Protein AF-A0A3D1IKB9-F1 (afdb_monomer_lite)

Structure (mmCIF, N/CA/C/O backbone):
data_AF-A0A3D1IKB9-F1
#
_entry.id   AF-A0A3D1IKB9-F1
#
loop_
_atom_site.group_PDB
_atom_site.id
_atom_site.type_symbol
_atom_site.label_atom_id
_atom_site.label_alt_id
_atom_site.label_comp_id
_atom_site.label_asym_id
_atom_site.label_entity_id
_atom_site.label_seq_id
_atom_site.pdbx_PDB_ins_code
_atom_site.Cartn_x
_atom_site.Cartn_y
_atom_site.Cartn_z
_atom_site.occupancy
_atom_site.B_iso_or_equiv
_atom_site.auth_seq_id
_atom_site.auth_comp_id
_atom_site.auth_asym_id
_atom_site.auth_atom_id
_atom_site.pdbx_PDB_model_num
ATOM 1 N N . MET A 1 1 ? 11.791 57.110 -2.688 1.00 55.22 1 MET A N 1
ATOM 2 C CA . MET A 1 1 ? 12.794 56.203 -3.306 1.00 55.22 1 MET A CA 1
ATOM 3 C C . MET A 1 1 ? 13.209 55.003 -2.441 1.00 55.22 1 MET A C 1
ATOM 5 O O . MET A 1 1 ? 13.522 53.969 -3.012 1.00 55.22 1 MET A O 1
ATOM 9 N N . ARG A 1 2 ? 13.219 55.092 -1.097 1.00 54.25 2 ARG A N 1
ATOM 10 C CA . ARG A 1 2 ? 13.585 53.957 -0.217 1.00 54.25 2 ARG A CA 1
ATOM 11 C C . ARG A 1 2 ? 12.475 52.897 -0.075 1.00 54.25 2 ARG A C 1
ATOM 13 O O . ARG A 1 2 ? 12.774 51.718 -0.182 1.00 54.25 2 ARG A O 1
ATOM 20 N N . LEU A 1 3 ? 11.204 53.302 0.028 1.00 51.31 3 LEU A N 1
ATOM 21 C CA . LEU A 1 3 ? 10.058 52.376 0.123 1.00 51.31 3 LEU A CA 1
ATOM 22 C C . LEU A 1 3 ? 9.830 51.523 -1.141 1.00 51.31 3 LEU A C 1
ATOM 24 O O . LEU A 1 3 ? 9.580 50.329 -1.033 1.00 51.31 3 LEU A O 1
ATOM 28 N N . ALA A 1 4 ? 10.002 52.099 -2.337 1.00 52.47 4 ALA A N 1
ATOM 29 C CA . ALA A 1 4 ? 9.873 51.361 -3.600 1.00 52.47 4 ALA A CA 1
ATOM 30 C C . ALA A 1 4 ? 10.933 50.250 -3.758 1.00 52.47 4 ALA A C 1
ATOM 32 O O . ALA A 1 4 ? 10.639 49.185 -4.289 1.00 52.47 4 ALA A O 1
ATOM 33 N N . LYS A 1 5 ? 12.154 50.464 -3.242 1.00 48.47 5 LYS A N 1
ATOM 34 C CA . LYS A 1 5 ? 13.236 49.464 -3.266 1.00 48.47 5 LYS A CA 1
ATOM 35 C C . LYS A 1 5 ? 12.989 48.308 -2.289 1.00 48.47 5 LYS A C 1
ATOM 37 O O . LYS A 1 5 ? 13.319 47.173 -2.609 1.00 48.47 5 LYS A O 1
ATOM 42 N N . VAL A 1 6 ? 12.371 48.585 -1.137 1.00 60.38 6 VAL A N 1
ATOM 43 C CA . VAL A 1 6 ? 11.978 47.556 -0.157 1.00 60.38 6 VAL A CA 1
ATOM 44 C C . VAL A 1 6 ? 10.826 46.702 -0.696 1.00 60.38 6 VAL A C 1
ATOM 46 O O . VAL A 1 6 ? 10.895 45.480 -0.614 1.00 60.38 6 VAL A O 1
ATOM 49 N N . GLY A 1 7 ? 9.820 47.315 -1.333 1.00 62.50 7 GLY A N 1
ATOM 50 C CA . GLY A 1 7 ? 8.713 46.584 -1.964 1.00 62.50 7 GLY A CA 1
ATOM 51 C C . GLY A 1 7 ? 9.170 45.643 -3.085 1.00 62.50 7 GLY A C 1
ATOM 52 O O . GLY A 1 7 ? 8.761 44.486 -3.122 1.00 62.50 7 GLY A O 1
ATOM 53 N N . ILE A 1 8 ? 10.086 46.098 -3.948 1.00 67.88 8 ILE A N 1
ATOM 54 C CA . ILE A 1 8 ? 10.671 45.267 -5.016 1.00 67.88 8 ILE A CA 1
ATOM 55 C C . ILE A 1 8 ? 11.514 44.120 -4.438 1.00 67.88 8 ILE A C 1
ATOM 57 O O . ILE A 1 8 ? 11.437 42.996 -4.933 1.00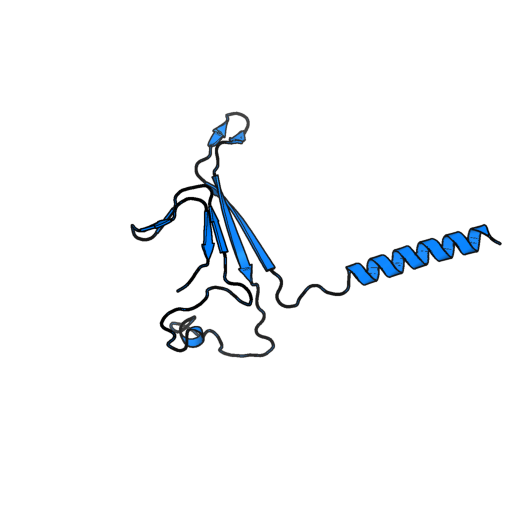 67.88 8 ILE A O 1
ATOM 61 N N . GLY A 1 9 ? 12.278 44.368 -3.369 1.00 67.25 9 GLY A N 1
ATOM 62 C CA . GLY A 1 9 ? 13.066 43.329 -2.698 1.00 67.25 9 GLY A CA 1
ATOM 63 C C . GLY A 1 9 ? 12.201 42.218 -2.094 1.00 67.25 9 GLY A C 1
ATOM 64 O O . GLY A 1 9 ? 12.484 41.040 -2.303 1.00 67.25 9 GLY A O 1
ATOM 65 N N . VAL A 1 10 ? 11.108 42.580 -1.416 1.00 70.06 10 VAL A N 1
ATOM 66 C CA . VAL A 1 10 ? 10.176 41.613 -0.810 1.00 70.06 10 VAL A CA 1
ATOM 67 C C . VAL A 1 10 ? 9.447 40.794 -1.878 1.00 70.06 10 VAL A C 1
ATOM 69 O O . VAL A 1 10 ? 9.392 39.572 -1.770 1.00 70.06 10 VAL A O 1
ATOM 72 N N . VAL A 1 11 ? 8.958 41.428 -2.949 1.00 70.88 11 VAL A N 1
ATOM 73 C CA . VAL A 1 11 ? 8.293 40.720 -4.060 1.00 70.88 11 VAL A CA 1
ATOM 74 C C . VAL A 1 11 ? 9.250 39.744 -4.752 1.00 70.88 11 VAL A C 1
ATOM 76 O O . VAL A 1 11 ? 8.874 38.607 -5.029 1.00 70.88 11 VAL A O 1
ATOM 79 N N . THR A 1 12 ? 10.507 40.142 -4.962 1.00 69.75 12 THR A N 1
ATOM 80 C CA . THR A 1 12 ? 11.527 39.274 -5.575 1.00 69.75 12 THR A CA 1
ATOM 81 C C . THR A 1 12 ? 11.851 38.069 -4.688 1.00 69.75 12 THR A C 1
ATOM 83 O O . THR A 1 12 ? 11.946 36.949 -5.182 1.00 69.75 12 THR A O 1
ATOM 86 N N . MET A 1 13 ? 11.958 38.259 -3.371 1.00 67.62 13 MET A N 1
ATOM 87 C CA . MET A 1 13 ? 12.219 37.166 -2.429 1.00 67.62 13 MET A CA 1
ATOM 88 C C . MET A 1 13 ? 11.054 36.167 -2.356 1.00 67.62 13 MET A C 1
ATOM 90 O O . MET A 1 13 ? 11.287 34.959 -2.333 1.00 67.62 13 MET A O 1
ATOM 94 N N . VAL A 1 14 ? 9.808 36.652 -2.391 1.00 69.81 14 VAL A N 1
ATOM 95 C CA . VAL A 1 14 ? 8.604 35.802 -2.437 1.00 69.81 14 VAL A CA 1
ATOM 96 C C . VAL A 1 14 ? 8.538 35.003 -3.74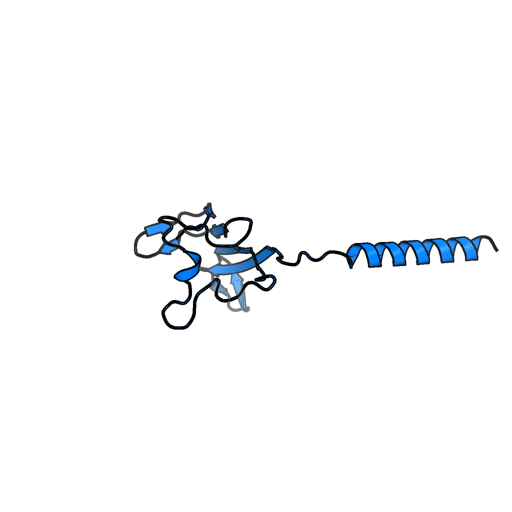5 1.00 69.81 14 VAL A C 1
ATOM 98 O O . VAL A 1 14 ? 8.253 33.806 -3.719 1.00 69.81 14 VAL A O 1
ATOM 101 N N . LEU A 1 15 ? 8.878 35.619 -4.883 1.00 64.62 15 LEU A N 1
ATOM 102 C CA . LEU A 1 15 ? 8.954 34.931 -6.178 1.00 64.62 15 LEU A CA 1
ATOM 103 C C . LEU A 1 15 ? 10.044 33.847 -6.190 1.00 64.62 15 LEU A C 1
ATOM 105 O O . LEU A 1 15 ? 9.760 32.708 -6.560 1.00 64.62 15 LEU A O 1
ATOM 109 N N . CYS A 1 16 ? 11.253 34.138 -5.702 1.00 64.38 16 CYS A N 1
ATOM 110 C CA . CYS A 1 16 ? 12.331 33.146 -5.613 1.00 64.38 16 CYS A CA 1
ATOM 111 C C . CYS A 1 16 ? 11.980 31.970 -4.682 1.00 64.38 16 CYS A C 1
ATOM 113 O O . CYS A 1 16 ? 12.261 30.819 -5.017 1.00 64.38 16 CYS A O 1
ATOM 115 N N . ALA A 1 17 ? 11.317 32.232 -3.550 1.00 61.09 17 ALA A N 1
ATOM 116 C CA . ALA A 1 17 ? 10.855 31.184 -2.638 1.00 61.09 17 ALA A CA 1
ATOM 117 C C . ALA A 1 17 ? 9.788 30.278 -3.283 1.00 61.09 17 ALA A C 1
ATOM 119 O O . ALA A 1 17 ? 9.813 29.062 -3.096 1.00 61.09 17 ALA A O 1
ATOM 120 N N . SER A 1 18 ? 8.890 30.846 -4.097 1.00 60.44 18 SER A N 1
ATOM 121 C CA . SER A 1 18 ? 7.872 30.071 -4.820 1.00 60.44 18 SER A CA 1
ATOM 122 C C . SER A 1 18 ? 8.462 29.168 -5.913 1.00 60.44 18 SER A C 1
ATOM 124 O O . SER A 1 18 ? 7.995 28.045 -6.100 1.00 60.44 18 SER A O 1
ATOM 126 N N . MET A 1 19 ? 9.540 29.600 -6.582 1.00 59.44 19 MET A N 1
ATOM 127 C CA . MET A 1 19 ? 10.250 28.779 -7.571 1.00 59.44 19 MET A CA 1
ATOM 128 C C . MET A 1 19 ? 11.055 27.650 -6.915 1.00 59.44 19 MET A C 1
ATOM 130 O O . MET A 1 19 ? 11.043 26.531 -7.425 1.00 59.44 19 MET A O 1
ATOM 134 N N . ALA A 1 20 ? 11.667 27.899 -5.752 1.00 59.03 20 ALA A N 1
ATOM 135 C CA . ALA A 1 20 ? 12.365 26.869 -4.980 1.00 59.03 20 ALA A CA 1
ATOM 136 C C . ALA A 1 20 ? 11.417 25.758 -4.488 1.00 59.03 20 ALA A C 1
ATOM 138 O O . ALA A 1 20 ? 11.784 24.588 -4.508 1.00 59.03 20 ALA A O 1
ATOM 139 N N . ALA A 1 21 ? 10.175 26.093 -4.116 1.00 59.22 21 ALA A N 1
ATOM 140 C CA . ALA A 1 21 ? 9.155 25.102 -3.753 1.00 59.22 21 ALA A CA 1
ATOM 141 C C . ALA A 1 21 ? 8.580 24.335 -4.965 1.00 59.22 21 ALA A C 1
ATOM 143 O O . ALA A 1 21 ? 8.071 23.223 -4.812 1.00 59.22 21 ALA A O 1
ATOM 144 N N . ALA A 1 22 ? 8.657 24.906 -6.173 1.00 57.75 22 ALA A N 1
ATOM 145 C CA . ALA A 1 22 ? 8.221 24.266 -7.417 1.00 57.75 22 ALA A CA 1
ATOM 146 C C . ALA A 1 22 ? 9.286 23.331 -8.029 1.00 57.75 22 ALA A C 1
ATOM 148 O O . ALA A 1 22 ? 8.958 22.465 -8.846 1.00 57.75 22 ALA A O 1
ATOM 149 N N . GLN A 1 23 ? 10.553 23.467 -7.634 1.00 59.06 23 GLN A N 1
ATOM 150 C CA . GLN A 1 23 ? 11.653 22.633 -8.107 1.00 59.06 23 GLN A CA 1
ATOM 151 C C . GLN A 1 23 ? 11.839 21.408 -7.204 1.00 59.06 23 GLN A C 1
ATOM 153 O O . GLN A 1 23 ? 12.457 21.484 -6.150 1.00 59.06 23 GLN A O 1
ATOM 158 N N . GLY A 1 24 ? 11.359 20.248 -7.664 1.00 64.44 24 GLY A N 1
ATOM 159 C CA . GLY A 1 24 ? 11.884 18.963 -7.186 1.00 64.44 24 GLY A CA 1
ATOM 160 C C . GLY A 1 24 ? 10.869 17.957 -6.660 1.00 64.44 24 GLY A C 1
ATOM 161 O O . GLY A 1 24 ? 11.147 17.284 -5.670 1.00 64.44 24 GLY A O 1
ATOM 162 N N . ARG A 1 25 ? 9.718 17.773 -7.324 1.00 71.25 25 ARG A N 1
ATOM 163 C CA . ARG A 1 25 ? 8.960 16.531 -7.101 1.00 71.25 25 ARG A CA 1
ATOM 164 C C . ARG A 1 25 ? 9.825 15.352 -7.566 1.00 71.25 25 ARG A C 1
ATOM 166 O O . ARG A 1 25 ? 10.229 15.347 -8.732 1.00 71.25 25 ARG A O 1
ATOM 173 N N . PRO A 1 26 ? 10.134 14.370 -6.702 1.00 79.88 26 PRO A N 1
ATOM 174 C CA . PRO A 1 26 ? 10.918 13.217 -7.116 1.00 79.88 26 PRO A CA 1
ATOM 175 C C . PRO A 1 26 ? 10.171 12.457 -8.216 1.00 79.88 26 PRO A C 1
ATOM 177 O O . PRO A 1 26 ? 8.953 12.308 -8.159 1.00 79.88 26 PRO A O 1
ATOM 180 N N . LEU A 1 27 ? 10.911 11.956 -9.209 1.00 81.94 27 LEU A N 1
ATOM 181 C CA . LEU A 1 27 ? 10.350 11.197 -10.336 1.00 81.94 27 LEU A CA 1
ATOM 182 C C . LEU A 1 27 ? 9.607 9.924 -9.901 1.00 81.94 27 LEU A C 1
ATOM 184 O O . LEU A 1 27 ? 8.686 9.490 -10.584 1.00 81.94 27 LEU A O 1
ATOM 188 N N . SER A 1 28 ? 10.020 9.340 -8.775 1.00 84.88 28 SER A N 1
ATOM 189 C CA . SER A 1 28 ? 9.364 8.199 -8.139 1.00 84.88 28 SER A CA 1
ATOM 190 C C . SER A 1 28 ? 8.921 8.613 -6.732 1.00 84.88 28 SER A C 1
ATOM 192 O O . SER A 1 28 ? 9.643 8.343 -5.771 1.00 84.88 28 SER A O 1
ATOM 194 N N . PRO A 1 29 ? 7.806 9.347 -6.582 1.00 87.56 29 PRO A N 1
ATOM 195 C CA . PRO A 1 29 ? 7.370 9.817 -5.277 1.00 87.56 29 PRO A CA 1
ATOM 196 C C . PRO A 1 29 ? 6.864 8.665 -4.407 1.00 87.56 29 PRO A C 1
ATOM 198 O O . PRO A 1 29 ? 6.424 7.619 -4.896 1.00 87.56 29 PRO A O 1
ATOM 201 N N . ARG A 1 30 ? 6.890 8.888 -3.093 1.00 90.75 30 ARG A N 1
ATOM 202 C CA . ARG A 1 30 ? 6.190 8.034 -2.134 1.00 90.75 30 ARG A CA 1
ATOM 203 C C . ARG A 1 30 ? 4.684 8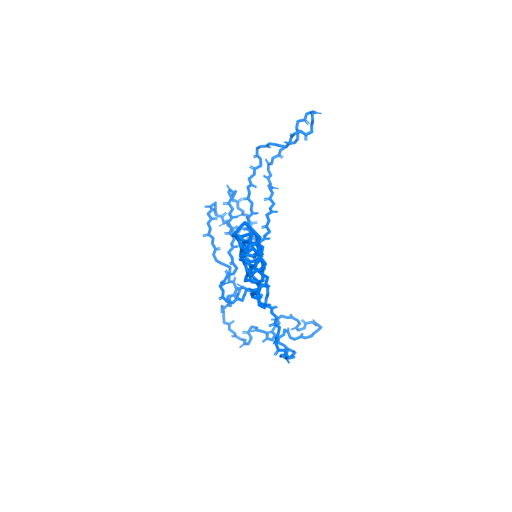.247 -2.279 1.00 90.75 30 ARG A C 1
ATOM 205 O O . ARG A 1 30 ? 4.222 9.370 -2.488 1.00 90.75 30 ARG A O 1
ATOM 212 N N . GLY A 1 31 ? 3.939 7.155 -2.220 1.00 93.00 31 GLY A N 1
ATOM 213 C CA . GLY A 1 31 ? 2.488 7.127 -2.172 1.00 93.00 31 GLY A CA 1
ATOM 214 C C . GLY A 1 31 ? 2.018 6.518 -0.864 1.00 93.00 31 GLY A C 1
ATOM 215 O O . GLY A 1 31 ? 2.712 5.696 -0.274 1.00 93.00 31 GLY A O 1
ATOM 216 N N . GLN A 1 32 ? 0.824 6.917 -0.453 1.00 96.00 32 GLN A N 1
ATOM 217 C CA . GLN A 1 32 ? 0.162 6.404 0.731 1.00 96.00 32 GLN A CA 1
ATOM 218 C C . GLN A 1 32 ? -1.332 6.260 0.409 1.00 96.00 32 GLN A C 1
ATOM 220 O O . GLN A 1 32 ? -1.869 7.012 -0.415 1.00 96.00 32 GLN A O 1
ATOM 225 N N . THR A 1 33 ? -1.978 5.236 0.957 1.00 97.75 33 THR A N 1
ATOM 226 C CA . THR A 1 33 ? -3.433 5.062 0.899 1.00 97.75 33 THR A CA 1
ATOM 227 C C . THR A 1 33 ? -3.941 4.531 2.230 1.00 97.75 33 THR A C 1
ATOM 229 O O . THR A 1 33 ? -3.295 3.679 2.835 1.00 97.75 33 THR A O 1
ATOM 232 N N . SER A 1 34 ? -5.088 5.048 2.663 1.00 98.25 34 SER A N 1
ATOM 233 C CA . SER A 1 34 ? -5.727 4.695 3.929 1.00 98.25 34 SER A CA 1
ATOM 234 C C . SER A 1 34 ? -7.139 4.196 3.695 1.00 98.25 34 SER A C 1
ATOM 236 O O . SER A 1 34 ? -7.845 4.692 2.813 1.00 98.25 34 SER A O 1
ATOM 238 N N . THR A 1 35 ? -7.596 3.307 4.568 1.00 97.31 35 THR A N 1
ATOM 239 C CA . THR A 1 35 ? -9.020 3.027 4.762 1.00 97.31 35 THR A CA 1
ATOM 240 C C . THR A 1 35 ? -9.312 2.732 6.229 1.00 97.31 35 THR A C 1
ATOM 242 O O . THR A 1 35 ? -8.417 2.342 6.976 1.00 97.31 35 THR A O 1
ATOM 245 N N . GLN A 1 36 ? -10.571 2.884 6.641 1.00 96.81 36 GLN A N 1
ATOM 246 C CA . GLN A 1 36 ? -11.044 2.375 7.928 1.00 96.81 36 GLN A CA 1
ATOM 247 C C . GLN A 1 36 ? -11.903 1.128 7.742 1.00 96.81 36 GLN A C 1
ATOM 249 O O . GLN A 1 36 ? -12.649 1.014 6.770 1.00 96.81 36 GLN A O 1
ATOM 254 N N . ILE A 1 37 ? -11.842 0.228 8.719 1.00 95.94 37 ILE A N 1
ATOM 255 C CA . ILE A 1 37 ? -12.710 -0.948 8.829 1.00 95.94 37 ILE A CA 1
ATOM 256 C C . ILE A 1 37 ? -13.346 -1.034 10.220 1.00 95.94 37 ILE A C 1
ATOM 258 O O . ILE A 1 37 ? -12.859 -0.422 11.167 1.00 95.94 37 ILE A O 1
ATOM 262 N N . GLY A 1 38 ? -14.432 -1.800 10.352 1.00 95.44 38 GLY A N 1
ATOM 263 C CA . GLY A 1 38 ? -15.016 -2.161 11.652 1.00 95.44 38 GLY A CA 1
ATOM 264 C C . GLY A 1 38 ? -15.728 -1.037 12.417 1.00 95.44 38 GLY A C 1
ATOM 265 O O . GLY A 1 38 ? -16.076 -1.236 13.576 1.00 95.44 38 GLY A O 1
ATOM 266 N N . GLY A 1 39 ? -15.941 0.126 11.801 1.00 96.38 39 GLY A N 1
ATOM 267 C CA . GLY A 1 39 ? -16.755 1.198 12.370 1.00 96.38 39 GLY A CA 1
ATOM 268 C C . GLY A 1 39 ? -18.203 1.153 11.887 1.00 96.38 39 GLY A C 1
ATOM 269 O O . GLY A 1 39 ? -18.605 0.279 11.118 1.00 96.38 39 GLY A O 1
ATOM 270 N N . SER A 1 40 ? -18.990 2.130 12.324 1.00 97.44 40 SER A N 1
ATOM 271 C CA . SER A 1 40 ? -20.401 2.263 11.958 1.00 97.44 40 SER A CA 1
ATOM 272 C C . SER A 1 40 ? -20.835 3.722 11.886 1.00 97.44 40 SER A C 1
ATOM 274 O O . SER A 1 40 ? -20.284 4.578 12.581 1.00 97.44 40 SER A O 1
ATOM 276 N N . PHE A 1 41 ? -21.860 3.986 11.077 1.00 97.62 41 PHE A N 1
ATOM 277 C CA . PHE A 1 41 ? -22.549 5.273 11.032 1.00 97.62 41 PHE A CA 1
ATOM 278 C C . PHE A 1 41 ? -23.651 5.333 12.095 1.00 97.62 41 PHE A C 1
ATOM 280 O O . PHE A 1 41 ? -24.367 4.352 12.297 1.00 97.62 41 PHE A O 1
ATOM 287 N N . ASN A 1 42 ? -23.804 6.479 12.758 1.00 96.88 42 ASN A N 1
ATOM 288 C CA . ASN A 1 42 ? -24.993 6.769 13.562 1.00 96.88 42 ASN A CA 1
ATOM 289 C C . ASN A 1 42 ? -26.155 7.281 12.681 1.00 96.88 42 ASN A C 1
ATOM 291 O O . ASN A 1 42 ? -26.018 7.408 11.462 1.00 96.88 42 ASN A O 1
ATOM 295 N N . ALA A 1 43 ? -27.305 7.576 13.296 1.00 97.12 43 ALA A N 1
ATOM 296 C CA . ALA A 1 43 ? -28.493 8.063 12.588 1.00 97.12 43 ALA A CA 1
ATOM 297 C C . ALA A 1 43 ? -28.265 9.421 11.895 1.00 97.12 43 ALA A C 1
ATOM 299 O O . ALA A 1 43 ? -28.895 9.715 10.882 1.00 97.12 43 ALA A O 1
ATOM 300 N N . GLU A 1 44 ? -27.329 10.222 12.405 1.00 97.25 44 GLU A N 1
ATOM 301 C CA . GLU A 1 44 ? -26.927 11.520 11.863 1.00 97.25 44 GLU A CA 1
ATOM 302 C C . GLU A 1 44 ? -25.861 11.408 10.755 1.00 97.25 44 GLU A C 1
ATOM 304 O O . GLU A 1 44 ? -25.415 12.422 10.219 1.00 97.25 44 GLU A O 1
ATOM 309 N N . GLY A 1 45 ? -25.435 10.191 10.398 1.00 96.44 45 GLY A N 1
ATOM 310 C CA . GLY A 1 45 ? -24.440 9.947 9.352 1.00 96.44 45 GLY A CA 1
ATOM 311 C C . GLY A 1 45 ? -22.986 10.185 9.777 1.00 96.44 45 GLY A C 1
ATOM 312 O O . GLY A 1 45 ? -22.103 10.247 8.922 1.00 96.44 45 GLY A O 1
ATOM 313 N N . ALA A 1 46 ? -22.697 10.291 11.073 1.00 97.12 46 ALA A N 1
ATOM 314 C CA . ALA A 1 46 ? -21.335 10.347 11.595 1.00 97.12 46 ALA A CA 1
ATOM 315 C C . ALA A 1 46 ? -20.744 8.934 11.739 1.00 97.12 46 ALA A C 1
ATOM 317 O O . ALA A 1 46 ? -21.313 8.078 12.420 1.00 97.12 46 ALA A O 1
ATOM 318 N N . TYR A 1 47 ? -19.587 8.697 11.115 1.00 96.12 47 TYR A N 1
ATOM 319 C CA . TYR A 1 47 ? -18.846 7.437 11.222 1.00 96.12 47 TYR A CA 1
ATOM 320 C C . TYR A 1 47 ? -17.943 7.428 12.458 1.00 96.12 47 TYR A C 1
ATOM 322 O O . TYR A 1 47 ? -17.225 8.396 12.715 1.00 96.12 47 TYR A O 1
ATOM 330 N N . SER A 1 48 ? -17.946 6.332 13.215 1.00 96.69 48 SER A N 1
ATOM 331 C CA . SER A 1 48 ? -17.115 6.184 14.415 1.00 96.69 48 SER A CA 1
ATOM 332 C C . SER A 1 48 ? -16.721 4.729 14.679 1.00 96.69 48 SER A C 1
ATOM 334 O O . SER A 1 48 ? -17.271 3.802 14.085 1.00 96.69 48 SER A O 1
ATOM 336 N N . GLY A 1 49 ? -15.732 4.530 15.557 1.00 96.56 49 GLY A N 1
ATOM 337 C CA . GLY A 1 49 ? -15.280 3.204 16.000 1.00 96.56 49 GLY A CA 1
ATOM 338 C C . GLY A 1 49 ? -14.378 2.447 15.019 1.00 96.56 49 GLY A C 1
ATOM 339 O O . GLY A 1 49 ? -13.855 1.393 15.381 1.00 96.56 49 GLY A O 1
ATOM 340 N N . GLY A 1 50 ? -14.151 2.990 13.819 1.00 97.44 50 GLY A N 1
ATOM 341 C CA . GLY A 1 50 ? -13.286 2.376 12.819 1.00 97.44 50 GLY A CA 1
ATOM 342 C C . GLY A 1 50 ? -11.833 2.218 13.273 1.00 97.44 50 GLY A C 1
ATOM 343 O O . GLY A 1 50 ? -11.370 2.843 14.231 1.00 97.44 50 GLY A O 1
ATOM 344 N N . LYS A 1 51 ? -11.134 1.319 12.587 1.00 98.38 51 LYS A N 1
ATOM 345 C CA . LYS A 1 51 ? -9.711 1.018 12.745 1.00 98.38 51 LYS A CA 1
ATOM 346 C C . LYS A 1 51 ? -9.017 1.275 11.422 1.00 98.38 51 LYS A C 1
ATOM 348 O O . LYS A 1 51 ? -9.524 0.840 10.385 1.00 98.38 51 LYS A O 1
ATOM 353 N N . TRP A 1 52 ? -7.903 1.987 11.457 1.00 98.31 52 TRP A N 1
ATOM 354 C CA . TRP A 1 52 ? -7.159 2.349 10.258 1.00 98.31 52 TRP A CA 1
ATOM 355 C C . TRP A 1 52 ? -6.309 1.201 9.723 1.00 98.31 52 TRP A C 1
ATOM 357 O O . TRP A 1 52 ? -5.750 0.401 10.476 1.00 98.31 52 TRP A O 1
ATOM 367 N N . ILE A 1 53 ? -6.218 1.160 8.398 1.00 98.38 53 ILE A N 1
ATOM 368 C CA . ILE A 1 53 ? -5.222 0.415 7.639 1.00 98.38 53 ILE A CA 1
ATOM 369 C C . ILE A 1 53 ? -4.585 1.407 6.674 1.00 98.38 53 ILE A C 1
ATOM 371 O O . ILE A 1 53 ? -5.286 2.004 5.852 1.00 98.38 53 ILE A O 1
ATOM 375 N N . ASP A 1 54 ? -3.269 1.535 6.753 1.00 98.44 54 ASP A N 1
ATOM 376 C CA . ASP A 1 54 ? -2.456 2.380 5.893 1.00 98.44 54 ASP A CA 1
ATOM 377 C C . ASP A 1 54 ? -1.476 1.527 5.092 1.00 98.44 54 ASP A C 1
ATOM 379 O O . ASP A 1 54 ? -0.865 0.593 5.613 1.00 98.44 54 ASP A O 1
ATOM 383 N N . ILE A 1 55 ? -1.314 1.866 3.815 1.00 97.62 55 ILE A N 1
ATOM 384 C CA . ILE A 1 55 ? -0.318 1.263 2.932 1.00 97.62 55 ILE A CA 1
ATOM 385 C C . ILE A 1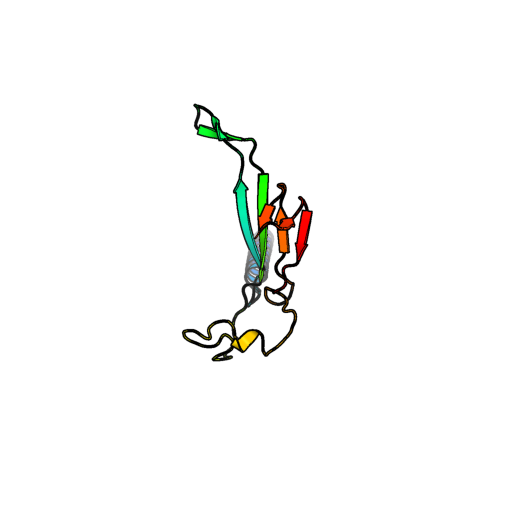 55 ? 0.571 2.366 2.373 1.00 97.62 55 ILE A C 1
ATOM 387 O O . ILE A 1 55 ? 0.112 3.222 1.611 1.00 97.62 55 ILE A O 1
ATOM 391 N N . ASP A 1 56 ? 1.858 2.294 2.691 1.00 97.12 56 ASP A N 1
ATOM 392 C CA . ASP A 1 56 ? 2.898 3.182 2.184 1.00 97.12 56 ASP A CA 1
ATOM 393 C C . ASP A 1 56 ? 3.714 2.473 1.107 1.00 97.12 56 ASP A C 1
ATOM 395 O O . ASP A 1 56 ? 4.381 1.474 1.374 1.00 97.12 56 ASP A O 1
ATOM 399 N N . TYR A 1 57 ? 3.714 3.003 -0.115 1.00 95.06 57 TYR A N 1
ATOM 400 C CA . TYR A 1 57 ? 4.304 2.347 -1.283 1.00 95.06 57 TYR A CA 1
ATOM 401 C C . TYR A 1 57 ? 5.119 3.306 -2.153 1.00 95.06 57 TYR A C 1
ATOM 403 O O . TYR A 1 57 ? 4.888 4.515 -2.212 1.00 95.06 57 TYR A O 1
ATOM 411 N N . GLY A 1 58 ? 6.100 2.761 -2.872 1.00 90.69 58 GLY A N 1
ATOM 412 C CA . GLY A 1 58 ? 6.804 3.498 -3.921 1.00 90.69 58 GLY A CA 1
ATOM 413 C C . GLY A 1 58 ? 5.963 3.586 -5.197 1.00 90.69 58 GLY A C 1
ATOM 414 O O . GLY A 1 58 ? 5.319 2.610 -5.577 1.00 90.69 58 GLY A O 1
ATOM 415 N N . ARG A 1 59 ? 6.002 4.726 -5.897 1.00 90.31 59 ARG A N 1
ATOM 416 C CA . ARG A 1 59 ? 5.413 4.896 -7.241 1.00 90.31 59 ARG A CA 1
ATOM 417 C C . ARG A 1 59 ? 6.528 4.982 -8.292 1.00 90.31 59 ARG A C 1
ATOM 419 O O . ARG A 1 59 ? 6.864 6.085 -8.726 1.00 90.31 59 ARG A O 1
ATOM 426 N N . PRO A 1 60 ? 7.185 3.860 -8.646 1.00 85.81 60 PRO A N 1
ATOM 427 C CA . PRO A 1 60 ? 8.326 3.881 -9.550 1.00 85.81 60 PRO A CA 1
ATOM 428 C C . PRO A 1 60 ? 7.916 4.202 -10.986 1.00 85.81 60 PRO A C 1
ATOM 430 O O . PRO A 1 60 ? 6.884 3.751 -11.472 1.00 85.81 60 PRO A O 1
ATOM 433 N N . ILE A 1 61 ? 8.802 4.895 -11.698 1.00 86.69 61 ILE A N 1
ATOM 434 C CA . ILE A 1 61 ? 8.767 4.983 -13.159 1.00 86.69 61 ILE A CA 1
ATOM 435 C C . ILE A 1 61 ? 9.859 4.102 -13.776 1.00 86.69 61 ILE A C 1
ATOM 437 O O . ILE A 1 61 ? 10.951 3.940 -13.221 1.00 86.69 61 ILE A O 1
ATOM 441 N N . LEU A 1 62 ? 9.595 3.563 -14.964 1.00 87.00 62 LEU A N 1
ATOM 442 C CA . LEU A 1 62 ? 10.501 2.622 -15.629 1.00 87.00 62 LEU A CA 1
ATOM 443 C C . LEU A 1 62 ? 11.778 3.270 -16.188 1.00 87.00 62 LEU A C 1
ATOM 445 O O . LEU A 1 62 ? 12.768 2.574 -16.402 1.00 87.00 62 LEU A O 1
ATOM 449 N N . ARG A 1 63 ? 11.803 4.600 -16.360 1.00 88.94 63 ARG A N 1
ATOM 450 C CA . ARG A 1 63 ? 12.947 5.356 -16.916 1.00 88.94 63 ARG A CA 1
ATOM 451 C C . ARG A 1 63 ? 13.457 4.773 -18.246 1.00 88.94 63 ARG A C 1
ATOM 453 O O . ARG A 1 63 ? 14.654 4.596 -18.428 1.00 88.94 63 ARG A O 1
ATOM 460 N N . GLY A 1 64 ? 12.537 4.430 -19.147 1.00 90.56 64 GLY A N 1
ATOM 461 C CA . GLY A 1 64 ? 12.858 3.870 -20.466 1.00 90.56 64 GLY A CA 1
ATOM 462 C C . GLY A 1 64 ? 13.120 2.361 -20.492 1.00 90.56 64 GLY A C 1
ATOM 463 O O . GLY A 1 64 ? 13.260 1.803 -21.574 1.00 90.56 64 GLY A O 1
ATOM 464 N N . ARG A 1 65 ? 13.145 1.677 -19.339 1.00 88.75 65 ARG A N 1
ATOM 465 C CA . ARG A 1 65 ? 13.217 0.210 -19.302 1.00 88.75 65 ARG A CA 1
ATOM 466 C C . ARG A 1 65 ? 11.914 -0.390 -19.823 1.00 88.75 65 ARG A C 1
ATOM 468 O O . ARG A 1 65 ? 10.835 -0.021 -19.364 1.00 88.75 65 ARG A O 1
ATOM 475 N N . THR A 1 66 ? 12.028 -1.320 -20.758 1.00 88.75 66 THR A N 1
ATOM 476 C CA . THR A 1 66 ? 10.905 -2.059 -21.336 1.00 88.75 66 THR A CA 1
ATOM 477 C C . THR A 1 66 ? 10.849 -3.470 -20.758 1.00 88.75 66 THR A C 1
ATOM 479 O O . THR A 1 66 ? 11.848 -3.977 -20.248 1.00 88.75 66 THR A O 1
ATOM 482 N N . ASN A 1 67 ? 9.664 -4.085 -20.789 1.00 86.38 67 ASN A N 1
ATOM 483 C CA . ASN A 1 67 ? 9.441 -5.483 -20.406 1.00 86.38 67 ASN A CA 1
ATOM 484 C C . ASN A 1 67 ? 9.886 -5.881 -18.975 1.00 86.38 67 ASN A C 1
ATOM 486 O O . ASN A 1 67 ? 10.119 -7.051 -18.697 1.00 86.38 67 ASN A O 1
ATOM 490 N N . MET A 1 68 ? 10.003 -4.932 -18.033 1.00 86.00 68 MET A N 1
ATOM 491 C CA . MET A 1 68 ? 10.432 -5.245 -16.655 1.00 86.00 68 MET A CA 1
ATOM 492 C C . MET A 1 68 ? 9.462 -6.164 -15.907 1.00 86.00 68 MET A C 1
ATOM 494 O O . MET A 1 68 ? 9.877 -6.895 -15.015 1.00 86.00 68 MET A O 1
ATOM 498 N N . PHE A 1 69 ? 8.176 -6.088 -16.238 1.00 85.81 69 PHE A N 1
ATOM 499 C CA . PHE A 1 69 ? 7.131 -6.849 -15.567 1.00 85.81 69 PHE A CA 1
ATOM 500 C C . PHE A 1 69 ? 6.685 -8.073 -16.368 1.00 85.81 69 PHE A C 1
ATOM 502 O O . PHE A 1 69 ? 5.885 -8.831 -15.847 1.00 85.81 69 PHE A O 1
ATOM 509 N N . GLY A 1 70 ? 7.178 -8.295 -17.588 1.00 87.62 70 GLY A N 1
ATOM 510 C CA . GLY A 1 70 ? 6.577 -9.264 -18.505 1.00 87.62 70 GLY A CA 1
ATOM 511 C C . GLY A 1 70 ? 5.256 -8.766 -19.103 1.00 87.62 70 GLY A C 1
ATOM 512 O O . GLY A 1 70 ? 4.807 -7.647 -18.833 1.00 87.62 70 GLY A O 1
ATOM 513 N N . GLU A 1 71 ? 4.628 -9.611 -19.917 1.00 88.38 71 GLU A N 1
ATOM 514 C CA . GLU A 1 71 ? 3.384 -9.319 -20.634 1.00 88.38 71 GLU A CA 1
ATOM 515 C C . GLU A 1 71 ? 2.400 -10.494 -20.514 1.00 88.38 71 GLU A C 1
ATOM 517 O O . GLU A 1 71 ? 2.793 -11.635 -20.271 1.00 88.38 71 GLU A O 1
ATOM 522 N N . GLY A 1 72 ? 1.103 -10.227 -20.694 1.00 89.00 72 GLY A N 1
ATOM 523 C CA . GLY A 1 72 ? 0.072 -11.269 -20.693 1.00 89.00 72 GLY A CA 1
ATOM 524 C C . GLY A 1 72 ? 0.023 -12.076 -19.390 1.00 89.00 72 GLY A C 1
ATOM 525 O O . GLY A 1 72 ? 0.020 -11.508 -18.299 1.00 89.00 72 GLY A O 1
ATOM 526 N N . GLY A 1 73 ? -0.035 -13.406 -19.510 1.00 86.62 73 GLY A N 1
ATOM 527 C CA . GLY A 1 73 ? -0.065 -14.328 -18.366 1.00 86.62 73 GLY A CA 1
ATOM 528 C C . GLY A 1 73 ? 1.224 -14.349 -17.539 1.00 86.62 73 GLY A C 1
ATOM 529 O O . GLY A 1 73 ? 1.191 -14.761 -16.385 1.00 86.62 73 GLY A O 1
ATOM 530 N N . ASP A 1 74 ? 2.324 -13.841 -18.099 1.00 83.44 74 ASP A N 1
ATOM 531 C CA . ASP A 1 74 ? 3.624 -13.734 -17.435 1.00 83.44 74 ASP A CA 1
ATOM 532 C C . ASP A 1 74 ? 3.835 -12.357 -16.788 1.00 83.44 74 ASP A C 1
ATOM 534 O O . ASP A 1 74 ? 4.931 -12.029 -16.324 1.00 83.44 74 ASP A O 1
ATOM 538 N N . TYR A 1 75 ? 2.792 -11.521 -16.731 1.00 82.00 75 TYR A N 1
ATOM 539 C CA . TYR A 1 75 ? 2.872 -10.266 -16.000 1.00 82.00 75 TYR A CA 1
ATOM 540 C C . TYR A 1 75 ? 3.241 -10.526 -14.534 1.00 82.00 75 TYR A C 1
ATOM 542 O O . TYR A 1 75 ? 2.720 -11.426 -13.881 1.00 82.00 75 TYR A O 1
ATOM 550 N N . SER A 1 76 ? 4.135 -9.698 -14.009 1.00 76.44 76 SER A N 1
ATOM 551 C CA . SER A 1 76 ? 4.835 -9.802 -12.731 1.00 76.44 76 SER A CA 1
ATOM 552 C C . SER A 1 76 ? 5.853 -10.937 -12.596 1.00 76.44 76 SER A C 1
ATOM 554 O O . SER A 1 76 ? 6.707 -10.818 -11.732 1.00 76.44 76 SER A O 1
ATOM 556 N N . THR A 1 77 ? 5.889 -11.973 -13.440 1.00 78.56 77 THR A N 1
ATOM 557 C CA . THR A 1 77 ? 6.844 -13.092 -13.253 1.00 78.56 77 THR A CA 1
ATOM 558 C C . THR A 1 77 ? 8.281 -12.694 -13.590 1.00 78.56 77 THR A C 1
ATOM 560 O O . THR A 1 77 ? 9.226 -13.108 -12.919 1.00 78.56 77 THR A O 1
ATOM 563 N N . THR A 1 78 ? 8.448 -11.825 -14.590 1.00 82.12 78 THR A N 1
ATOM 564 C CA . THR A 1 78 ? 9.771 -11.389 -15.063 1.00 82.12 78 THR A CA 1
ATOM 565 C C . THR A 1 78 ? 10.515 -10.587 -14.000 1.00 82.12 78 THR A C 1
ATOM 567 O O . THR A 1 78 ? 11.722 -10.760 -13.836 1.00 82.12 78 THR A O 1
ATOM 570 N N . ILE A 1 79 ? 9.807 -9.740 -13.241 1.00 81.25 79 ILE A N 1
ATOM 571 C CA . ILE A 1 79 ? 10.460 -8.887 -12.244 1.00 81.25 79 ILE A CA 1
ATOM 572 C C . ILE A 1 79 ? 11.023 -9.706 -11.080 1.00 81.25 79 ILE A C 1
ATOM 574 O O . ILE A 1 79 ? 12.061 -9.334 -10.545 1.00 81.25 79 ILE A O 1
ATOM 578 N N . TYR A 1 80 ? 10.398 -10.842 -10.743 1.00 79.19 80 TYR A N 1
ATOM 579 C CA . TYR A 1 80 ? 10.874 -11.738 -9.689 1.00 79.19 80 TYR A CA 1
ATOM 580 C C . TYR A 1 80 ? 12.218 -12.390 -10.025 1.00 79.19 80 TYR A C 1
ATOM 582 O O . TYR A 1 80 ? 12.960 -12.724 -9.106 1.00 79.19 80 TYR A O 1
ATOM 590 N N . ALA A 1 81 ? 12.546 -12.575 -11.311 1.00 77.88 81 ALA A N 1
ATOM 591 C CA . ALA A 1 81 ? 13.825 -13.115 -11.789 1.00 77.88 81 ALA A CA 1
ATOM 592 C C . ALA A 1 81 ? 14.318 -14.386 -11.048 1.00 77.88 81 ALA A C 1
ATOM 594 O O . ALA A 1 81 ? 15.520 -14.600 -10.900 1.00 77.88 81 ALA A O 1
ATOM 595 N N . GLY A 1 82 ? 13.394 -15.227 -10.563 1.00 81.25 82 GLY A N 1
ATOM 596 C CA . GLY A 1 82 ? 13.698 -16.449 -9.806 1.00 81.25 82 GLY A CA 1
ATOM 597 C C . GLY A 1 82 ? 14.123 -16.241 -8.344 1.00 81.25 82 GLY A C 1
ATOM 598 O O . GLY A 1 82 ? 14.581 -17.192 -7.711 1.00 81.25 82 GLY A O 1
ATOM 599 N N . ALA A 1 83 ? 13.996 -15.032 -7.790 1.00 83.56 83 ALA A N 1
ATOM 600 C CA . ALA A 1 83 ? 14.294 -14.766 -6.387 1.00 83.56 83 ALA A CA 1
ATOM 601 C C . ALA A 1 83 ? 13.310 -15.514 -5.460 1.00 83.56 83 ALA A C 1
ATOM 603 O O . ALA A 1 83 ? 12.105 -15.464 -5.702 1.00 83.56 83 ALA A O 1
ATOM 604 N N . PRO A 1 84 ? 13.789 -16.168 -4.381 1.00 84.81 84 PRO A N 1
ATOM 605 C CA . PRO A 1 84 ? 12.922 -16.896 -3.450 1.00 84.81 84 PRO A CA 1
ATOM 606 C C . PRO A 1 84 ? 12.115 -15.972 -2.529 1.00 84.81 84 PRO A C 1
ATOM 608 O O . PRO A 1 84 ? 11.131 -16.411 -1.947 1.00 84.81 84 PRO A O 1
ATOM 611 N N . ILE A 1 85 ? 12.580 -14.730 -2.350 1.00 85.31 85 ILE A N 1
ATOM 612 C CA . ILE A 1 85 ? 11.914 -13.666 -1.598 1.00 85.31 85 ILE A CA 1
ATOM 613 C C . ILE A 1 85 ? 12.161 -12.353 -2.341 1.00 85.31 85 ILE A C 1
ATOM 615 O O . ILE A 1 85 ? 13.299 -12.022 -2.692 1.00 85.31 85 ILE A O 1
ATOM 619 N N . TRP A 1 86 ? 11.105 -11.575 -2.521 1.00 84.06 86 TRP A N 1
ATOM 620 C CA . TRP A 1 86 ? 11.088 -10.305 -3.221 1.00 84.06 86 TRP A CA 1
ATOM 621 C C . TRP A 1 86 ? 10.539 -9.196 -2.331 1.00 84.06 86 TRP A C 1
ATOM 623 O O . TRP A 1 86 ? 9.503 -9.340 -1.687 1.00 84.06 86 TRP A O 1
ATOM 633 N N . ARG A 1 87 ? 11.215 -8.044 -2.312 1.00 87.62 87 ARG A N 1
ATOM 634 C CA . ARG A 1 87 ? 10.707 -6.852 -1.620 1.00 87.62 87 ARG A CA 1
ATOM 635 C C . ARG A 1 87 ? 9.596 -6.234 -2.451 1.00 87.62 87 ARG A C 1
ATOM 637 O O . ARG A 1 87 ? 9.852 -5.749 -3.552 1.00 87.62 87 ARG A O 1
ATOM 644 N N . VAL A 1 88 ? 8.381 -6.202 -1.918 1.00 87.75 88 VAL A N 1
ATOM 645 C CA . VAL A 1 88 ? 7.274 -5.526 -2.597 1.00 87.75 88 VAL A CA 1
ATOM 646 C C . VAL A 1 88 ? 7.517 -4.017 -2.548 1.00 87.75 88 VAL A C 1
ATOM 648 O O . VAL A 1 88 ? 7.893 -3.475 -1.512 1.00 87.75 88 VAL A O 1
ATOM 651 N N . GLY A 1 89 ? 7.308 -3.331 -3.671 1.00 84.56 89 GLY A N 1
ATOM 652 C CA . GLY A 1 89 ? 7.547 -1.892 -3.801 1.00 84.56 89 GLY A CA 1
ATOM 653 C C . GLY A 1 89 ? 8.893 -1.547 -4.447 1.00 84.56 89 GLY A C 1
ATOM 654 O O . GLY A 1 89 ? 9.629 -2.406 -4.925 1.00 84.56 89 GLY A O 1
ATOM 655 N N . ALA A 1 90 ? 9.199 -0.253 -4.512 1.00 81.44 90 ALA A N 1
ATOM 656 C CA . ALA A 1 90 ? 10.430 0.267 -5.097 1.00 81.44 90 ALA A CA 1
ATOM 657 C C . ALA A 1 90 ? 11.083 1.260 -4.136 1.00 81.44 90 ALA A C 1
ATOM 659 O O . ALA A 1 90 ? 10.371 2.018 -3.479 1.00 81.44 90 ALA A O 1
ATOM 660 N N . ASP A 1 91 ? 12.422 1.274 -4.116 1.00 83.62 91 ASP A N 1
ATOM 661 C CA . ASP A 1 91 ? 13.246 1.994 -3.134 1.00 83.62 91 ASP A CA 1
ATOM 662 C C . ASP A 1 91 ? 13.101 1.395 -1.720 1.00 83.62 91 ASP A C 1
ATOM 664 O O . ASP A 1 91 ? 13.739 0.379 -1.404 1.00 83.62 91 ASP A O 1
ATOM 668 N N . VAL A 1 92 ? 12.194 1.947 -0.914 1.00 85.06 92 VAL A N 1
ATOM 669 C CA . VAL A 1 92 ? 11.799 1.407 0.393 1.00 85.06 92 VAL A CA 1
ATOM 670 C C . VAL A 1 92 ? 10.628 0.441 0.215 1.00 85.06 92 VAL A C 1
ATOM 672 O O . VAL A 1 92 ? 9.660 0.761 -0.480 1.00 85.06 92 VAL A O 1
ATOM 675 N N . THR A 1 93 ? 10.718 -0.724 0.863 1.00 92.81 93 THR A N 1
ATOM 676 C CA . THR A 1 93 ? 9.686 -1.770 0.841 1.00 92.81 93 THR A CA 1
ATOM 677 C C . THR A 1 93 ? 8.317 -1.195 1.201 1.00 92.81 93 THR A C 1
ATOM 679 O O . THR A 1 93 ? 8.215 -0.314 2.059 1.00 92.81 93 THR A O 1
ATOM 682 N N . THR A 1 94 ? 7.269 -1.681 0.540 1.00 95.56 94 THR A N 1
ATOM 683 C CA . THR A 1 94 ? 5.891 -1.344 0.889 1.00 95.56 94 THR A CA 1
ATOM 684 C C . THR A 1 94 ? 5.643 -1.715 2.346 1.00 95.56 94 THR A C 1
ATOM 686 O O . THR A 1 94 ? 5.954 -2.836 2.762 1.00 95.56 94 THR A O 1
ATOM 689 N N . ARG A 1 95 ? 5.104 -0.769 3.113 1.00 97.19 95 ARG A N 1
ATOM 690 C CA . ARG A 1 95 ? 4.751 -0.975 4.517 1.00 97.19 95 ARG A CA 1
ATOM 691 C C . ARG A 1 95 ? 3.242 -1.018 4.657 1.00 97.19 95 ARG A C 1
ATOM 693 O O . ARG A 1 95 ? 2.543 -0.254 3.991 1.00 97.19 95 ARG A O 1
ATOM 700 N N . ILE A 1 96 ? 2.771 -1.921 5.501 1.00 97.56 96 ILE A N 1
ATOM 701 C CA . ILE A 1 96 ? 1.386 -1.979 5.952 1.00 97.56 96 ILE A CA 1
ATOM 702 C C . ILE A 1 96 ? 1.364 -1.620 7.428 1.00 97.56 96 ILE A C 1
ATOM 704 O O . ILE A 1 96 ? 2.073 -2.240 8.216 1.00 97.56 96 ILE A O 1
ATOM 708 N N . THR A 1 97 ? 0.552 -0.635 7.788 1.00 98.50 97 THR A N 1
ATOM 709 C CA . THR A 1 97 ? 0.261 -0.288 9.178 1.00 98.50 97 THR A CA 1
ATOM 710 C C . THR A 1 97 ? -1.209 -0.566 9.432 1.00 98.50 97 THR A C 1
ATOM 712 O O . THR A 1 97 ? -2.062 -0.128 8.664 1.00 98.50 97 THR A O 1
ATOM 715 N N . THR A 1 98 ? -1.535 -1.313 10.480 1.00 98.44 98 THR A N 1
ATOM 716 C CA . THR A 1 98 ? -2.922 -1.656 10.810 1.00 98.44 98 THR A CA 1
ATOM 717 C C . THR A 1 98 ? -3.192 -1.507 12.299 1.00 98.44 98 THR A C 1
ATOM 719 O O . THR A 1 98 ? -2.402 -1.936 13.138 1.00 98.44 98 THR A O 1
ATOM 722 N N . GLU A 1 99 ? -4.338 -0.922 12.640 1.00 98.56 99 GLU A N 1
ATOM 723 C CA . GLU A 1 99 ? -4.857 -0.865 14.012 1.00 98.56 99 GLU A CA 1
ATOM 724 C C . GLU A 1 99 ? -5.701 -2.101 14.369 1.00 98.56 99 GLU A C 1
ATOM 726 O O . GLU A 1 99 ? -6.055 -2.311 15.531 1.00 98.56 99 GLU A O 1
ATOM 731 N N . ALA A 1 100 ? -6.052 -2.916 13.373 1.00 97.69 100 ALA A N 1
ATOM 732 C CA . ALA A 1 100 ? -6.834 -4.135 13.528 1.00 97.69 100 ALA A CA 1
ATOM 733 C C . ALA A 1 100 ? -5.986 -5.381 13.252 1.00 97.69 100 ALA A C 1
ATOM 735 O O . ALA A 1 100 ? -5.026 -5.349 12.485 1.00 97.69 100 ALA A O 1
ATOM 736 N N . THR A 1 101 ? -6.384 -6.504 13.850 1.00 97.62 101 THR A N 1
ATOM 737 C CA . THR A 1 101 ? -5.859 -7.813 13.449 1.00 97.62 101 THR A CA 1
ATOM 738 C C . THR A 1 101 ? -6.419 -8.170 12.075 1.00 97.62 101 THR A C 1
ATOM 740 O O . THR A 1 101 ? -7.638 -8.192 11.901 1.00 97.62 101 THR A O 1
ATOM 743 N N . LEU A 1 102 ? -5.545 -8.458 11.113 1.00 96.31 102 LEU A N 1
ATOM 744 C CA . LEU A 1 102 ? -5.920 -8.871 9.761 1.00 96.31 102 LEU A CA 1
ATOM 745 C C . LEU A 1 102 ? -5.645 -10.366 9.581 1.00 96.31 102 LEU A C 1
ATOM 747 O O . LEU A 1 102 ? -4.690 -10.898 10.146 1.00 96.31 102 LEU A O 1
ATOM 751 N N . VAL A 1 103 ? -6.478 -11.052 8.797 1.00 96.00 103 VAL A N 1
ATOM 752 C CA . VAL A 1 103 ? -6.298 -12.477 8.491 1.00 96.00 103 VAL A CA 1
ATOM 753 C C . VAL A 1 103 ? -6.196 -12.659 6.983 1.00 96.00 103 VAL A C 1
ATOM 755 O O . VAL A 1 103 ? -7.116 -12.306 6.248 1.00 96.00 103 VAL A O 1
ATOM 758 N N . PHE A 1 104 ? -5.086 -13.238 6.533 1.00 93.62 104 PHE A N 1
ATOM 759 C CA . PHE A 1 104 ? -4.810 -13.541 5.132 1.00 93.62 104 PHE A CA 1
ATOM 760 C C . PHE A 1 104 ? -4.527 -15.033 5.004 1.00 93.62 104 PHE A C 1
ATOM 762 O O . PHE A 1 104 ? -3.575 -15.521 5.608 1.00 93.62 104 PHE A O 1
ATOM 769 N N . ASP A 1 105 ? -5.348 -15.763 4.246 1.00 95.31 105 ASP A N 1
ATOM 770 C CA . ASP A 1 105 ? -5.166 -17.211 4.035 1.00 95.31 105 ASP A CA 1
ATOM 771 C C . ASP A 1 105 ? -4.981 -17.997 5.356 1.00 95.31 105 ASP A C 1
ATOM 773 O O . ASP A 1 105 ? -4.055 -18.784 5.541 1.00 95.31 105 ASP A O 1
ATOM 777 N N . GLY A 1 106 ? -5.814 -17.681 6.356 1.00 96.12 106 GLY A N 1
ATOM 778 C CA . GLY A 1 106 ? -5.751 -18.283 7.694 1.00 96.12 106 GLY A CA 1
ATOM 779 C C . GLY A 1 106 ? -4.573 -17.836 8.573 1.00 96.12 106 GLY A C 1
ATOM 780 O O . GLY A 1 106 ? -4.500 -18.246 9.730 1.00 96.12 106 GLY A O 1
ATOM 781 N N . LYS A 1 107 ? -3.670 -16.984 8.075 1.00 96.00 107 LYS A N 1
ATOM 782 C CA . LYS A 1 107 ? -2.555 -16.413 8.843 1.00 96.00 107 LYS A CA 1
ATOM 783 C C . LYS A 1 107 ? -2.935 -15.069 9.437 1.00 96.00 107 LYS A C 1
ATOM 785 O O . LYS A 1 107 ? -3.552 -14.239 8.774 1.00 96.00 107 LYS A O 1
ATOM 790 N N . THR A 1 108 ? -2.506 -14.847 10.670 1.00 97.00 108 THR A N 1
ATOM 791 C CA . THR A 1 108 ? -2.834 -13.647 11.439 1.00 97.00 108 THR A CA 1
ATOM 792 C C . THR A 1 108 ? -1.714 -12.617 11.358 1.00 97.00 108 THR A C 1
ATOM 794 O O . THR A 1 108 ? -0.564 -12.929 11.660 1.00 97.00 108 THR A O 1
ATOM 797 N N . LEU A 1 109 ? -2.074 -11.381 11.021 1.00 96.38 109 LEU A N 1
ATOM 798 C CA . LEU A 1 109 ? -1.245 -10.188 11.141 1.00 96.38 109 LEU A CA 1
ATOM 799 C C . LEU A 1 109 ? -1.785 -9.341 12.310 1.00 96.38 109 LEU A C 1
ATOM 801 O O . LEU A 1 109 ? -2.910 -8.838 12.210 1.00 96.38 109 LEU A O 1
ATOM 805 N N . PRO A 1 110 ? -1.060 -9.220 13.436 1.00 97.94 110 PRO A N 1
ATOM 806 C CA . PRO A 1 110 ? -1.494 -8.381 14.551 1.00 97.94 110 PRO A CA 1
ATOM 807 C C . PRO A 1 110 ? -1.440 -6.884 14.188 1.00 97.94 110 PRO A C 1
ATOM 809 O O . PRO A 1 110 ? -0.807 -6.515 13.200 1.00 97.94 110 PRO A O 1
ATOM 812 N N . PRO A 1 111 ? -2.071 -6.004 14.989 1.00 98.38 111 PRO A N 1
ATOM 813 C CA . PRO A 1 111 ? -1.895 -4.563 14.857 1.00 98.38 111 PRO A CA 1
ATOM 814 C C . PRO A 1 111 ? -0.421 -4.167 14.964 1.00 98.38 111 PRO A C 1
ATOM 816 O O . PRO A 1 111 ? 0.292 -4.658 15.842 1.00 98.38 111 PRO A O 1
ATOM 819 N N . GLY A 1 112 ? 0.022 -3.260 14.103 1.00 98.44 112 GLY A N 1
ATOM 820 C CA . GLY A 1 112 ? 1.424 -2.882 13.997 1.00 98.44 112 GLY A CA 1
ATOM 821 C C . GLY A 1 112 ? 1.787 -2.392 12.604 1.00 98.44 112 GLY A C 1
ATOM 822 O O . GLY A 1 112 ? 0.913 -2.179 11.765 1.00 98.44 112 GLY A O 1
ATOM 823 N N . GLU A 1 113 ? 3.086 -2.196 12.390 1.00 98.12 113 GLU A N 1
ATOM 824 C CA . GLU A 1 113 ? 3.660 -1.813 11.105 1.00 98.12 113 GLU A CA 1
ATOM 825 C C . GLU A 1 113 ? 4.629 -2.898 10.625 1.00 98.12 113 GLU A C 1
ATOM 827 O O . GLU A 1 113 ? 5.628 -3.186 11.286 1.00 98.12 113 GLU A O 1
ATOM 832 N N . ASP A 1 114 ? 4.378 -3.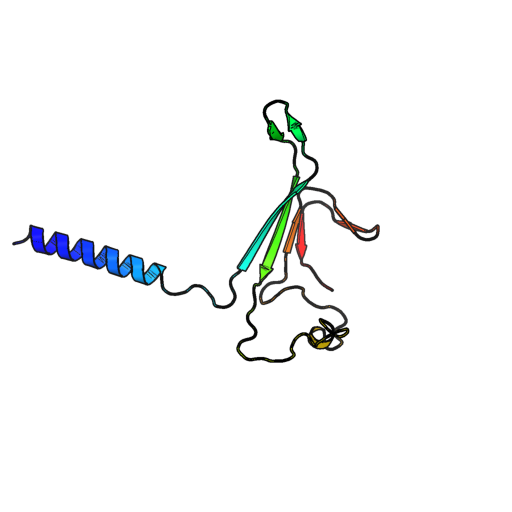433 9.434 1.00 96.75 114 ASP A N 1
ATOM 833 C CA . ASP A 1 114 ? 5.135 -4.532 8.840 1.00 96.75 114 ASP A CA 1
ATOM 834 C C . ASP A 1 114 ? 5.598 -4.200 7.417 1.00 96.75 114 ASP A C 1
ATOM 836 O O . ASP A 1 114 ? 5.042 -3.342 6.728 1.00 96.75 114 ASP A O 1
ATOM 840 N N . SER A 1 115 ? 6.652 -4.882 6.962 1.00 95.81 115 SER A N 1
ATOM 841 C CA . SER A 1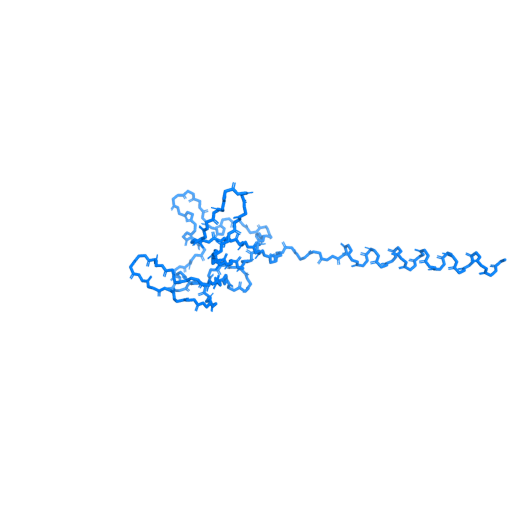 115 ? 7.167 -4.775 5.589 1.00 95.81 115 SER A CA 1
ATOM 842 C C . SER A 1 115 ? 6.683 -5.941 4.732 1.00 95.81 115 SER A C 1
ATOM 844 O O . SER A 1 115 ? 6.713 -7.089 5.168 1.00 95.81 115 SER A O 1
ATOM 846 N N . MET A 1 116 ? 6.281 -5.660 3.493 1.00 93.00 116 MET A N 1
ATOM 847 C CA . MET A 1 116 ? 5.712 -6.663 2.591 1.00 93.00 116 MET A CA 1
ATOM 848 C C . MET A 1 116 ? 6.771 -7.345 1.712 1.00 93.00 116 MET A C 1
ATOM 850 O O . MET A 1 116 ? 7.546 -6.684 1.014 1.00 93.00 116 MET A O 1
ATOM 854 N N . PHE A 1 117 ? 6.743 -8.677 1.688 1.00 89.94 117 PHE A N 1
ATOM 855 C CA . PHE A 1 117 ? 7.589 -9.521 0.842 1.00 89.94 117 PHE A CA 1
ATOM 856 C C . PHE A 1 117 ? 6.740 -10.581 0.122 1.00 89.94 117 PHE A C 1
ATOM 858 O O . PHE A 1 117 ? 5.676 -10.942 0.628 1.00 89.94 117 PHE A O 1
ATOM 865 N N . ALA A 1 118 ? 7.197 -11.046 -1.044 1.00 80.94 118 ALA A N 1
ATOM 866 C CA . ALA A 1 118 ? 6.536 -12.051 -1.886 1.00 80.94 118 ALA A CA 1
ATOM 867 C C . ALA A 1 118 ? 7.508 -13.144 -2.339 1.00 80.94 118 ALA A C 1
ATOM 869 O O . ALA A 1 118 ? 8.714 -12.826 -2.445 1.00 80.94 118 ALA A O 1
#

Foldseek 3Di:
DVVVVVVVVVVVVVVVVVVVVVPDDDQWHKDKDKDWPDWDADPVRDIDDTKMKMKIAIRDDCVPDPCCQHDDPSGNVNVCVPPPKAFPHPDDGIKIAIPQWDADPNDIDHGGIDGDMD

Secondary structure (DSSP, 8-state):
-HHHHHHHHHHHHHHHHHHHHHS---SS-EEEEEEEES-EE-TTS-EES-EEEEEEEE----TT--STT-SGGGTTHHHHTT-SS-BSSSSSPPEEEESS-EEETTEEE-SEEEE-B-

Radius of gyration: 23.47 Å; chains: 1; bounding box: 43×74×37 Å

pLDDT: mean 85.23, std 13.67, range [48.47, 98.56]

Sequence (118 aa):
MRLAKVGIGVVTMVLCASMAAAQGRPLSPRGQTSTQIGGSFNAEGAYSGGKWIDIDYGRPILRGRTNMFGEGGDYSTTIYAGAPIWRVGADVTTRITTEATLVFDGKTLPPGEDSMFA